Protein AF-A0A259S5C6-F1 (afdb_monomer_lite)

pLDDT: mean 83.88, std 18.87, range [36.22, 97.56]

Foldseek 3Di:
DDDDDDDDDPPPPPPDDPPFAEDEPVPPPPDQQLVQQVVFHKHWHKYQLCNPVVSVVFQDPVCNRWIKIKIKTWHADPVRWTKIKIKIWTWTWDQDPPPRDIDIDIDIDIAIETEDADPVVQVVDDPRHHYDHAHPSSD

Structure (mmCIF, N/CA/C/O backbone):
data_AF-A0A259S5C6-F1
#
_entry.id   AF-A0A259S5C6-F1
#
loop_
_atom_site.group_PDB
_atom_site.id
_atom_site.type_symbol
_atom_site.label_atom_id
_atom_site.label_alt_id
_atom_site.label_comp_id
_atom_site.label_asym_id
_atom_site.label_entity_id
_atom_site.label_seq_id
_atom_site.pdbx_PDB_ins_code
_atom_site.Cartn_x
_atom_site.Cartn_y
_atom_site.Cartn_z
_atom_site.occupancy
_atom_site.B_iso_or_equiv
_atom_site.auth_seq_id
_atom_site.auth_comp_id
_atom_site.auth_asym_id
_atom_site.auth_atom_id
_atom_site.pdbx_PDB_model_num
ATOM 1 N N . MET A 1 1 ? 28.610 -16.253 43.480 1.00 42.78 1 MET A N 1
ATOM 2 C CA . MET A 1 1 ? 28.762 -15.954 42.042 1.00 42.78 1 MET A CA 1
ATOM 3 C C . MET A 1 1 ? 27.569 -15.106 41.659 1.00 42.78 1 MET A C 1
ATOM 5 O O . MET A 1 1 ? 26.452 -15.594 41.729 1.00 42.78 1 MET A O 1
ATOM 9 N N . SER A 1 2 ? 27.815 -13.816 41.451 1.00 45.22 2 SER A N 1
ATOM 10 C CA . SER A 1 2 ? 26.813 -12.782 41.186 1.00 45.22 2 SER A CA 1
ATOM 11 C C . SER A 1 2 ? 26.874 -12.461 39.696 1.00 45.22 2 SER A C 1
ATOM 13 O O . SER A 1 2 ? 27.962 -12.167 39.209 1.00 45.22 2 SER A O 1
ATOM 15 N N . VAL A 1 3 ? 25.746 -12.558 38.997 1.00 49.84 3 VAL A N 1
ATOM 16 C CA . VAL A 1 3 ? 25.535 -12.071 37.621 1.00 49.84 3 VAL A CA 1
ATOM 17 C C . VAL A 1 3 ? 24.131 -11.452 37.624 1.00 49.84 3 VAL A C 1
ATOM 19 O O . VAL A 1 3 ? 23.156 -12.143 37.890 1.00 49.84 3 VAL A O 1
ATOM 22 N N . ASP A 1 4 ? 24.035 -10.158 37.910 1.00 39.12 4 ASP A N 1
ATOM 23 C CA . ASP A 1 4 ? 24.044 -9.007 36.989 1.00 39.12 4 ASP A CA 1
ATOM 24 C C . ASP A 1 4 ? 22.731 -8.813 36.200 1.00 39.12 4 ASP A C 1
ATOM 26 O O . ASP A 1 4 ? 22.462 -9.419 35.169 1.00 39.12 4 ASP A O 1
ATOM 30 N N . ASN A 1 5 ? 21.889 -7.998 36.836 1.00 43.72 5 ASN A N 1
ATOM 31 C CA . ASN A 1 5 ? 20.976 -6.967 36.349 1.00 43.72 5 ASN A CA 1
ATOM 32 C C . ASN A 1 5 ? 20.806 -6.772 34.820 1.00 43.72 5 ASN A C 1
ATOM 34 O O . ASN A 1 5 ? 21.491 -5.968 34.195 1.00 43.72 5 ASN A O 1
ATOM 38 N N . GLY A 1 6 ? 19.770 -7.386 34.242 1.00 36.91 6 GLY A N 1
ATOM 39 C CA . GLY A 1 6 ? 19.246 -7.015 32.924 1.00 36.91 6 GLY A CA 1
ATOM 40 C C . GLY A 1 6 ? 18.221 -5.881 33.014 1.00 36.91 6 GLY A C 1
ATOM 41 O O . GLY A 1 6 ? 17.019 -6.139 33.025 1.00 36.91 6 GLY A O 1
ATOM 42 N N . SER A 1 7 ? 18.681 -4.629 33.078 1.00 41.22 7 SER A N 1
ATOM 43 C CA . SER A 1 7 ? 17.835 -3.460 32.796 1.00 41.22 7 SER A CA 1
ATOM 44 C C . SER A 1 7 ? 17.617 -3.357 31.285 1.00 41.22 7 SER A C 1
ATOM 46 O O . SER A 1 7 ? 18.551 -3.048 30.549 1.00 41.22 7 SER A O 1
ATOM 48 N N . TYR A 1 8 ? 16.391 -3.590 30.819 1.00 41.91 8 TYR A N 1
ATOM 49 C CA . TYR A 1 8 ? 15.988 -3.253 29.453 1.00 41.91 8 TYR A CA 1
ATOM 50 C C . TYR A 1 8 ? 15.576 -1.775 29.407 1.00 41.91 8 TYR A C 1
ATOM 52 O O . TYR A 1 8 ? 14.638 -1.400 30.116 1.00 41.91 8 TYR A O 1
ATOM 60 N N . PRO A 1 9 ? 16.228 -0.919 28.604 1.00 37.31 9 PRO A N 1
ATOM 61 C CA . PRO A 1 9 ? 15.715 0.418 28.360 1.00 37.31 9 PRO A CA 1
ATOM 62 C C . PRO A 1 9 ? 14.480 0.329 27.451 1.00 37.31 9 PRO A C 1
ATOM 64 O O . PRO A 1 9 ? 14.556 -0.130 26.313 1.00 37.31 9 PRO A O 1
ATOM 67 N N . LEU A 1 10 ? 13.329 0.765 27.968 1.00 48.09 10 LEU A N 1
ATOM 68 C CA . LEU A 1 10 ? 12.157 1.115 27.166 1.00 48.09 10 LEU A CA 1
ATOM 69 C C . LEU A 1 10 ? 12.308 2.566 26.706 1.00 48.09 10 LEU A C 1
ATOM 71 O O . LEU A 1 10 ? 11.602 3.453 27.179 1.00 48.09 10 LEU A O 1
ATOM 75 N N . ASP A 1 11 ? 13.232 2.813 25.782 1.00 36.62 11 ASP A N 1
ATOM 76 C CA . ASP A 1 11 ? 13.288 4.096 25.086 1.00 36.62 11 ASP A CA 1
ATOM 77 C C . ASP A 1 11 ? 12.291 4.070 23.926 1.00 36.62 11 ASP A C 1
ATOM 79 O O . ASP A 1 11 ? 12.632 3.887 22.757 1.00 36.62 11 ASP A O 1
ATOM 83 N N . GLY A 1 12 ? 11.018 4.255 24.279 1.00 39.44 12 GLY A N 1
ATOM 84 C CA . GLY A 1 12 ? 9.980 4.693 23.357 1.00 39.44 12 GLY A CA 1
ATOM 85 C C . GLY A 1 12 ? 10.270 6.127 22.930 1.00 39.44 12 GLY A C 1
ATOM 86 O O . GLY A 1 12 ? 9.681 7.074 23.448 1.00 39.44 12 GLY A O 1
ATOM 87 N N . GLN A 1 13 ? 11.205 6.295 21.998 1.00 39.50 13 GLN A N 1
ATOM 88 C CA . GLN A 1 13 ? 11.401 7.562 21.309 1.00 39.50 13 GLN A CA 1
ATOM 89 C C . GLN A 1 13 ? 10.223 7.769 20.359 1.00 39.50 13 GLN A C 1
ATOM 91 O O . GLN A 1 13 ? 10.223 7.331 19.211 1.00 39.50 13 GLN A O 1
ATOM 96 N N . SER A 1 14 ? 9.195 8.426 20.895 1.00 45.56 14 SER A N 1
ATOM 97 C CA . SER A 1 14 ? 8.099 9.018 20.142 1.00 45.56 14 SER A CA 1
ATOM 98 C C . SER A 1 14 ? 8.698 10.073 19.212 1.00 45.56 14 SER A C 1
ATOM 100 O O . SER A 1 14 ? 9.054 11.178 19.629 1.00 45.56 14 SER A O 1
ATOM 102 N N . GLY A 1 15 ? 8.931 9.669 17.964 1.00 36.22 15 GLY A N 1
ATOM 103 C CA . GLY A 1 15 ? 9.460 10.524 16.917 1.00 36.22 15 GLY A CA 1
ATOM 104 C C . GLY A 1 15 ? 8.517 11.695 16.679 1.00 36.22 15 GLY A C 1
ATOM 105 O O . GLY A 1 15 ? 7.337 11.506 16.404 1.00 36.22 15 GLY A O 1
ATOM 106 N N . SER A 1 16 ? 9.077 12.894 16.819 1.00 40.72 16 SER A N 1
ATOM 107 C CA . SER A 1 16 ? 8.555 14.195 16.403 1.00 40.72 16 SER A CA 1
ATOM 108 C C . SER A 1 16 ? 7.476 14.090 15.316 1.00 40.72 16 SER A C 1
ATOM 110 O O . SER A 1 16 ? 7.770 13.814 14.151 1.00 40.72 16 SER A O 1
ATOM 112 N N . GLY A 1 17 ? 6.222 14.289 15.727 1.00 41.84 17 GLY A N 1
ATOM 113 C CA . GLY A 1 17 ? 5.043 14.202 14.877 1.00 41.84 17 GLY A CA 1
ATOM 114 C C . GLY A 1 17 ? 5.017 15.322 13.845 1.00 41.84 17 GLY A C 1
ATOM 115 O O . GLY A 1 17 ? 4.405 16.367 14.057 1.00 41.84 17 GLY A O 1
ATOM 116 N N . ALA A 1 18 ? 5.653 15.095 12.699 1.00 52.28 18 ALA A N 1
ATOM 117 C CA . ALA A 1 18 ? 5.185 15.712 11.472 1.00 52.28 18 ALA A CA 1
ATOM 118 C C . ALA A 1 18 ? 3.795 15.122 11.203 1.00 52.28 18 ALA A C 1
ATOM 120 O O . ALA A 1 18 ? 3.679 13.931 10.917 1.00 52.28 18 ALA A O 1
ATOM 121 N N . SER A 1 19 ? 2.741 15.927 11.368 1.00 64.50 19 SER A N 1
ATOM 122 C CA . SER A 1 19 ? 1.369 15.494 11.102 1.00 64.50 19 SER A CA 1
ATOM 123 C C . SER A 1 19 ? 1.273 14.978 9.669 1.00 64.50 19 SER A C 1
ATOM 125 O O . SER A 1 19 ? 1.332 15.757 8.715 1.00 64.50 19 SER A O 1
ATOM 127 N N . ARG A 1 20 ? 1.154 13.657 9.518 1.00 80.31 20 ARG A N 1
ATOM 128 C CA . ARG A 1 20 ? 0.911 13.023 8.226 1.00 80.31 20 ARG A CA 1
ATOM 129 C C . ARG A 1 20 ? -0.467 13.459 7.731 1.00 80.31 20 ARG A C 1
ATOM 131 O O . ARG A 1 20 ? -1.420 13.472 8.514 1.00 80.31 20 ARG A O 1
ATOM 138 N N . PRO A 1 21 ? -0.603 13.859 6.459 1.00 82.12 21 PRO A N 1
ATOM 139 C CA . PRO A 1 21 ? -1.906 14.218 5.933 1.00 82.12 21 PRO A CA 1
ATOM 140 C C . PRO A 1 21 ? -2.810 12.981 5.945 1.00 82.12 21 PRO A C 1
ATOM 142 O O . PRO A 1 21 ? -2.439 11.934 5.412 1.00 82.12 21 PRO A O 1
ATOM 145 N N . LEU A 1 22 ? -4.001 13.119 6.535 1.00 80.69 22 LEU A N 1
ATOM 146 C CA . LEU A 1 22 ? -5.034 12.092 6.469 1.00 80.69 22 LEU A CA 1
ATOM 147 C C . LEU A 1 22 ? -5.592 12.046 5.044 1.00 80.69 22 LEU A C 1
ATOM 149 O O . LEU A 1 22 ? -6.200 13.004 4.565 1.00 80.69 22 LEU A O 1
ATOM 153 N N . GLN A 1 23 ? -5.363 10.930 4.374 1.00 79.75 23 GLN A N 1
ATOM 154 C CA . GLN A 1 23 ? -5.867 10.610 3.051 1.00 79.75 23 GLN A CA 1
ATOM 155 C C . GLN A 1 23 ? -7.113 9.744 3.195 1.00 79.75 23 GLN A C 1
ATOM 157 O O . GLN A 1 23 ? -7.173 8.864 4.055 1.00 79.75 23 GLN A O 1
ATOM 162 N N . SER A 1 24 ? -8.092 9.962 2.319 1.00 77.00 24 SER A N 1
ATOM 163 C CA . SER A 1 24 ? -9.126 8.952 2.120 1.00 77.00 24 SER A CA 1
ATOM 164 C C . SER A 1 24 ? -8.586 7.858 1.205 1.00 77.00 24 SER A C 1
ATOM 166 O O . SER A 1 24 ? -7.963 8.165 0.184 1.00 77.00 24 SER A O 1
ATOM 168 N N . ALA A 1 25 ? -8.876 6.597 1.520 1.00 67.75 25 ALA A N 1
ATOM 169 C CA . ALA A 1 25 ? -8.535 5.455 0.672 1.00 67.75 25 ALA A CA 1
ATOM 170 C C . ALA A 1 25 ? -9.128 5.594 -0.744 1.00 67.75 25 ALA A C 1
ATOM 172 O O . ALA A 1 25 ? -8.524 5.152 -1.717 1.00 67.75 25 ALA A O 1
ATOM 173 N N . ALA A 1 26 ? -10.282 6.259 -0.870 1.00 61.25 26 ALA A N 1
ATOM 174 C CA . ALA A 1 26 ? -10.961 6.496 -2.144 1.00 61.25 26 ALA A CA 1
ATOM 175 C C . ALA A 1 26 ? -10.359 7.648 -2.974 1.00 61.25 26 ALA A C 1
ATOM 177 O O . ALA A 1 26 ? -10.712 7.806 -4.142 1.00 61.25 26 ALA A O 1
ATOM 178 N N . SER A 1 27 ? -9.467 8.449 -2.385 1.00 63.25 27 SER A N 1
ATOM 179 C CA . SER A 1 27 ? -8.894 9.654 -3.002 1.00 63.25 27 SER A CA 1
ATOM 180 C C . SER A 1 27 ? -7.399 9.525 -3.288 1.00 63.25 27 SER A C 1
ATOM 182 O O . SER A 1 27 ? -6.740 10.536 -3.542 1.00 63.25 27 SER A O 1
ATOM 184 N N . LEU A 1 28 ? -6.848 8.306 -3.239 1.00 61.38 28 LEU A N 1
ATOM 185 C CA . LEU A 1 28 ? -5.450 8.090 -3.593 1.00 61.38 28 LEU A CA 1
ATOM 186 C C . LEU A 1 28 ? -5.227 8.551 -5.042 1.00 61.38 28 LEU A C 1
ATOM 188 O O . LEU A 1 28 ? -5.977 8.150 -5.938 1.00 61.38 28 LEU A O 1
ATOM 192 N N . PRO A 1 29 ? -4.239 9.431 -5.289 1.00 61.00 29 PRO A N 1
ATOM 193 C CA . PRO A 1 29 ? -3.980 9.920 -6.631 1.00 61.00 29 PRO A CA 1
ATOM 194 C C . PRO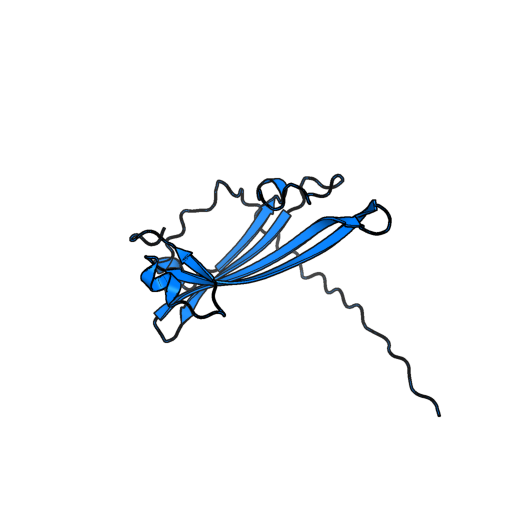 A 1 29 ? -3.662 8.738 -7.543 1.00 61.00 29 PRO A C 1
ATOM 196 O O . PRO A 1 29 ? -3.012 7.779 -7.129 1.00 61.00 29 PRO A O 1
ATOM 199 N N . ARG A 1 30 ? -4.088 8.829 -8.805 1.00 66.38 30 ARG A N 1
ATOM 200 C CA . ARG A 1 30 ? -3.715 7.847 -9.823 1.00 66.38 30 ARG A CA 1
ATOM 201 C C . ARG A 1 30 ? -2.186 7.862 -9.945 1.00 66.38 30 ARG A C 1
ATOM 203 O O . ARG A 1 30 ? -1.599 8.850 -10.393 1.00 66.38 30 ARG A O 1
ATOM 210 N N . LEU A 1 31 ? -1.538 6.816 -9.446 1.00 74.62 31 LEU A N 1
ATOM 211 C CA . LEU A 1 31 ? -0.086 6.731 -9.355 1.00 74.62 31 LEU A CA 1
ATOM 212 C C . LEU A 1 31 ? 0.457 6.289 -10.708 1.00 74.62 31 LEU A C 1
ATOM 214 O O . LEU A 1 31 ? 0.299 5.142 -11.088 1.00 74.62 31 LEU A O 1
ATOM 218 N N . MET A 1 32 ? 1.124 7.192 -11.426 1.00 86.38 32 MET A N 1
ATOM 219 C CA . MET A 1 32 ? 1.921 6.818 -12.597 1.00 86.38 32 MET A CA 1
ATOM 220 C C . MET A 1 32 ? 3.202 6.124 -12.125 1.00 86.38 32 MET A C 1
ATOM 222 O O . MET A 1 32 ? 4.235 6.778 -11.953 1.00 86.38 32 MET A O 1
ATOM 226 N N . VAL A 1 33 ? 3.132 4.814 -11.894 1.00 89.81 33 VAL A N 1
ATOM 227 C CA . VAL A 1 33 ? 4.169 4.008 -11.229 1.00 89.81 33 VAL A CA 1
ATOM 228 C C . VAL A 1 33 ? 5.533 4.181 -11.879 1.00 89.81 33 VAL A C 1
ATOM 230 O O . VAL A 1 33 ? 6.516 4.454 -11.197 1.00 89.81 33 VAL A O 1
ATOM 233 N N . ARG A 1 34 ? 5.597 4.101 -13.212 1.00 90.69 34 ARG A N 1
ATOM 234 C CA . ARG A 1 34 ? 6.853 4.275 -13.954 1.00 90.69 34 ARG A CA 1
ATOM 235 C C . ARG A 1 34 ? 7.514 5.613 -13.636 1.00 90.69 34 ARG A C 1
ATOM 237 O O . ARG A 1 34 ? 8.681 5.643 -13.266 1.00 90.69 34 ARG A O 1
ATOM 244 N N . MET A 1 35 ? 6.747 6.696 -13.736 1.00 91.25 35 MET A N 1
ATOM 245 C CA . MET A 1 35 ? 7.238 8.041 -13.457 1.00 91.25 35 MET A CA 1
ATOM 246 C C . MET A 1 35 ? 7.581 8.214 -11.975 1.00 91.25 35 MET A C 1
ATOM 248 O O . MET A 1 35 ? 8.475 8.985 -11.655 1.00 91.25 35 MET A O 1
ATOM 252 N N . ALA A 1 36 ? 6.869 7.545 -11.066 1.00 92.50 36 ALA A N 1
ATOM 253 C CA . ALA A 1 36 ? 7.171 7.578 -9.640 1.00 92.50 36 ALA A CA 1
ATOM 254 C C . ALA A 1 36 ? 8.507 6.887 -9.328 1.00 92.50 36 ALA A C 1
ATOM 256 O O . ALA A 1 36 ? 9.310 7.462 -8.599 1.00 92.50 36 ALA A O 1
ATOM 257 N N . CYS A 1 37 ? 8.776 5.723 -9.930 1.00 94.19 37 CYS A N 1
ATOM 258 C CA . CYS A 1 37 ? 10.065 5.034 -9.829 1.00 94.19 37 CYS A CA 1
ATOM 259 C C . CYS A 1 37 ? 11.199 5.830 -10.483 1.00 94.19 37 CYS A C 1
ATOM 261 O O . CYS A 1 37 ? 12.275 5.922 -9.905 1.00 94.19 37 CYS A O 1
ATOM 263 N N . ASP A 1 38 ? 10.965 6.423 -11.659 1.00 93.38 38 ASP A N 1
ATOM 264 C CA . ASP A 1 38 ? 11.972 7.224 -12.372 1.00 93.38 38 ASP A CA 1
ATOM 265 C C . ASP A 1 38 ? 12.371 8.486 -11.596 1.00 93.38 38 ASP A C 1
ATOM 267 O O . ASP A 1 38 ? 13.505 8.945 -11.702 1.00 93.38 38 ASP A O 1
ATOM 271 N N . SER A 1 39 ? 11.438 9.056 -10.829 1.00 93.25 39 SER A N 1
ATOM 272 C CA . SER A 1 39 ? 11.665 10.252 -10.017 1.00 93.25 39 SER A CA 1
ATOM 273 C C . SER A 1 39 ? 11.942 9.952 -8.540 1.00 93.25 39 SER A C 1
ATOM 275 O O . SER A 1 39 ? 11.877 10.882 -7.741 1.00 93.25 39 SER A O 1
ATOM 277 N N . GLU A 1 40 ? 12.116 8.681 -8.165 1.00 94.69 40 GLU A N 1
ATOM 278 C CA . GLU A 1 40 ? 12.286 8.219 -6.776 1.00 94.69 40 GLU A CA 1
ATOM 279 C C . GLU A 1 40 ? 11.284 8.850 -5.788 1.00 94.69 40 GLU A C 1
ATOM 281 O O . GLU A 1 40 ? 11.629 9.368 -4.723 1.00 94.69 40 GLU A O 1
ATOM 286 N N . ARG A 1 41 ? 10.004 8.886 -6.177 1.00 93.94 41 ARG A N 1
ATOM 287 C CA . ARG A 1 41 ? 8.970 9.570 -5.392 1.00 93.94 41 ARG A CA 1
ATOM 288 C C . ARG A 1 41 ? 8.735 8.872 -4.053 1.00 93.94 41 ARG A C 1
ATOM 290 O O . ARG A 1 41 ? 8.716 7.647 -3.972 1.00 93.94 41 ARG A O 1
ATOM 297 N N . ALA A 1 42 ? 8.466 9.669 -3.024 1.00 92.44 42 ALA A N 1
ATOM 298 C CA . ALA A 1 42 ? 8.078 9.193 -1.703 1.00 92.44 42 ALA A CA 1
ATOM 299 C C . ALA A 1 42 ? 6.747 9.816 -1.267 1.00 92.44 42 ALA A C 1
ATOM 301 O O . ALA A 1 42 ? 6.492 10.996 -1.523 1.00 92.44 42 ALA A O 1
ATOM 302 N N . PHE A 1 43 ? 5.915 9.024 -0.597 1.00 89.88 43 PHE A N 1
ATOM 303 C CA . PHE A 1 43 ? 4.632 9.436 -0.042 1.00 89.88 43 PHE A CA 1
ATOM 304 C C . PHE A 1 43 ? 4.542 8.982 1.408 1.00 89.88 43 PHE A C 1
ATOM 306 O O . PHE A 1 43 ? 4.695 7.799 1.694 1.00 89.88 43 PHE A O 1
ATOM 313 N N . SER A 1 44 ? 4.250 9.922 2.301 1.00 92.19 44 SER A N 1
ATOM 314 C CA . SER A 1 44 ? 4.008 9.648 3.715 1.00 92.19 44 SER A CA 1
ATOM 315 C C . SER A 1 44 ? 2.667 10.251 4.090 1.00 92.19 44 SER A C 1
ATOM 317 O O . SER A 1 44 ? 2.449 11.455 3.922 1.00 92.19 44 SER A O 1
ATOM 319 N N . ALA A 1 45 ? 1.752 9.414 4.554 1.00 91.94 45 ALA A N 1
ATOM 320 C CA . ALA A 1 45 ? 0.378 9.806 4.831 1.00 91.94 45 ALA A CA 1
ATOM 321 C C . ALA A 1 45 ? -0.263 8.853 5.844 1.00 91.94 45 ALA A C 1
ATOM 323 O O . ALA A 1 45 ? 0.348 7.865 6.256 1.00 91.94 45 ALA A O 1
ATOM 324 N N . SER A 1 46 ? -1.493 9.172 6.233 1.00 93.44 46 SER A N 1
ATOM 325 C CA . SER A 1 46 ? -2.314 8.317 7.087 1.00 93.44 46 SER A CA 1
ATOM 326 C C . SER A 1 46 ? -3.638 8.006 6.403 1.00 93.44 46 SER A C 1
ATOM 328 O O . SER A 1 46 ? -4.135 8.823 5.635 1.00 93.44 46 SER A O 1
ATOM 330 N N . VAL A 1 47 ? -4.243 6.861 6.698 1.00 93.56 47 VAL A N 1
ATOM 331 C CA . VAL A 1 47 ? -5.592 6.486 6.242 1.00 93.56 47 VAL A CA 1
ATOM 332 C C . VAL A 1 47 ? -6.399 5.960 7.421 1.00 93.56 47 VAL A C 1
ATOM 334 O O . VAL A 1 47 ? -5.846 5.292 8.291 1.00 93.56 47 VAL A O 1
ATOM 337 N N . ARG A 1 48 ? -7.704 6.237 7.494 1.00 94.62 48 ARG A N 1
ATOM 338 C CA . ARG A 1 48 ? -8.531 5.699 8.587 1.00 94.62 48 ARG A CA 1
ATOM 339 C C . ARG A 1 48 ? -8.601 4.175 8.500 1.00 94.62 48 ARG A C 1
ATOM 341 O O . ARG A 1 48 ? -8.861 3.637 7.425 1.00 94.62 48 ARG A O 1
ATOM 348 N N . LEU A 1 49 ? -8.476 3.473 9.629 1.00 94.75 49 LEU A N 1
ATOM 349 C CA . LEU A 1 49 ? -8.612 2.005 9.654 1.00 94.75 49 LEU A CA 1
ATOM 350 C C . LEU A 1 49 ? -9.987 1.557 9.154 1.00 94.75 49 LEU A C 1
ATOM 352 O O . LEU A 1 49 ? -10.097 0.542 8.473 1.00 94.75 49 LEU A O 1
ATOM 356 N N . ALA A 1 50 ? -11.021 2.348 9.443 1.00 94.25 50 ALA A N 1
ATOM 357 C CA . ALA A 1 50 ? -12.382 2.099 8.984 1.00 94.25 50 ALA A CA 1
ATOM 358 C C . ALA A 1 50 ? -12.542 2.150 7.449 1.00 94.25 50 ALA A C 1
ATOM 360 O O . ALA A 1 50 ? -13.532 1.645 6.928 1.00 94.25 50 ALA A O 1
ATOM 361 N N . GLU A 1 51 ? -11.586 2.734 6.718 1.00 93.31 51 GLU A N 1
ATOM 362 C CA . GLU A 1 51 ? -11.581 2.766 5.249 1.00 93.31 51 GLU A CA 1
ATOM 363 C C . GLU A 1 51 ? -10.854 1.558 4.630 1.00 93.31 51 GLU A C 1
ATOM 365 O O . GLU A 1 51 ? -10.897 1.377 3.415 1.00 93.31 51 GLU A O 1
ATOM 370 N N . LEU A 1 52 ? -10.210 0.710 5.442 1.00 92.69 52 LEU A N 1
ATOM 371 C CA . LEU A 1 52 ? -9.478 -0.476 4.998 1.00 92.69 52 LEU A CA 1
ATOM 372 C C . LEU A 1 52 ? -10.314 -1.736 5.281 1.00 92.69 52 LEU A C 1
ATOM 374 O O . LEU A 1 52 ? -10.341 -2.193 6.423 1.00 92.69 52 LEU A O 1
ATOM 378 N N . PRO A 1 53 ? -10.963 -2.364 4.274 1.00 92.12 53 PRO A N 1
ATOM 379 C CA . PRO A 1 53 ? -11.984 -3.397 4.499 1.00 92.12 53 PRO A CA 1
ATOM 380 C C . PRO A 1 53 ? -11.532 -4.575 5.369 1.00 92.12 53 PRO A C 1
ATOM 382 O O . PRO A 1 53 ? -12.303 -5.094 6.171 1.00 92.12 53 PRO A O 1
ATOM 385 N N . ARG A 1 54 ? -10.263 -4.983 5.237 1.00 92.88 54 ARG A N 1
ATOM 386 C CA . ARG A 1 54 ? -9.666 -6.065 6.035 1.00 92.88 54 ARG A CA 1
ATOM 387 C C . ARG A 1 54 ? -9.396 -5.679 7.492 1.00 92.88 54 ARG A C 1
ATOM 389 O O . ARG A 1 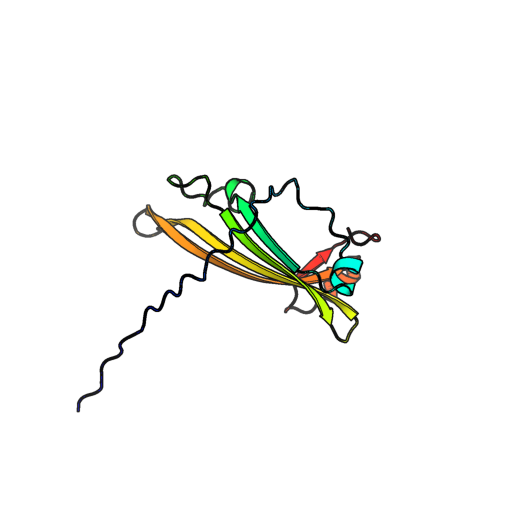54 ? -9.292 -6.572 8.324 1.00 92.88 54 ARG A O 1
ATOM 396 N N . LEU A 1 55 ? -9.271 -4.386 7.793 1.00 94.31 55 LEU A N 1
ATOM 397 C CA . LEU A 1 55 ? -8.983 -3.869 9.132 1.00 94.31 55 LEU A CA 1
ATOM 398 C C . LEU A 1 55 ? -10.217 -3.342 9.872 1.00 94.31 55 LEU A C 1
ATOM 400 O O . LEU A 1 55 ? -10.140 -3.157 11.083 1.00 94.31 55 LEU A O 1
ATOM 404 N N . VAL A 1 56 ? -11.357 -3.173 9.190 1.00 94.81 56 VAL A N 1
ATOM 405 C CA . VAL A 1 56 ? -12.631 -2.747 9.801 1.00 94.81 56 VAL A CA 1
ATOM 406 C C . VAL A 1 56 ? -12.981 -3.525 11.082 1.00 94.81 56 VAL A C 1
ATOM 408 O O . VAL A 1 56 ? -13.328 -2.875 12.068 1.00 94.81 56 VAL A O 1
ATOM 411 N N . PRO A 1 57 ? -12.864 -4.871 11.144 1.00 94.94 57 PRO A N 1
ATOM 412 C CA . PRO A 1 57 ? -13.203 -5.622 12.358 1.00 94.94 57 PRO A CA 1
ATOM 413 C C . PRO A 1 57 ? -12.305 -5.327 13.565 1.00 94.94 57 PRO A C 1
ATOM 415 O O . PRO A 1 57 ? -12.662 -5.690 14.680 1.00 94.94 57 PRO A O 1
ATOM 418 N N . PHE A 1 58 ? -11.145 -4.703 13.349 1.00 95.75 58 PHE A N 1
ATOM 419 C CA . PHE A 1 58 ? -10.143 -4.446 14.382 1.00 95.75 58 PHE A CA 1
ATOM 420 C C . PHE A 1 58 ? -10.024 -2.959 14.745 1.00 95.75 58 PHE A C 1
ATOM 422 O O . PHE A 1 58 ? -9.080 -2.558 15.429 1.00 95.75 58 PHE A O 1
ATOM 429 N N . VAL A 1 59 ? -10.955 -2.122 14.277 1.00 96.12 59 VAL A N 1
ATOM 430 C CA . VAL A 1 59 ? -11.019 -0.705 14.653 1.00 96.12 59 VAL A CA 1
ATOM 431 C C . VAL A 1 59 ? -11.332 -0.598 16.153 1.00 96.12 59 VAL A C 1
ATOM 433 O O . VAL A 1 59 ? -12.322 -1.184 16.598 1.00 96.12 59 VAL A O 1
ATOM 436 N N . PRO A 1 60 ? -10.542 0.154 16.944 1.00 94.19 60 PRO A N 1
ATOM 437 C CA . PRO A 1 60 ? -10.836 0.358 18.357 1.00 94.19 60 PRO A CA 1
ATOM 438 C C 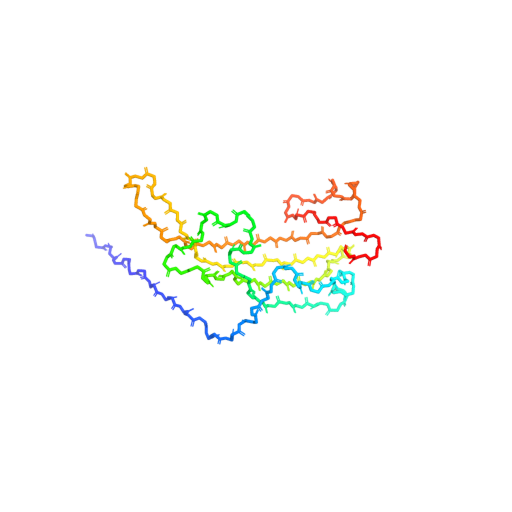. PRO A 1 60 ? -12.202 1.015 18.566 1.00 94.19 60 PRO A C 1
ATOM 440 O O . PRO A 1 60 ? -12.484 2.069 17.995 1.00 94.19 60 PRO A O 1
ATOM 443 N N . HIS A 1 61 ? -13.045 0.416 19.410 1.00 91.12 61 HIS A N 1
ATOM 444 C CA . HIS A 1 61 ? -14.390 0.942 19.673 1.00 91.12 61 HIS A CA 1
ATOM 445 C C . HIS A 1 61 ? -14.350 2.333 20.318 1.00 91.12 61 HIS A C 1
ATOM 447 O O . HIS A 1 61 ? -15.166 3.187 19.977 1.00 91.12 61 HIS A O 1
ATOM 453 N N . ASP A 1 62 ? -13.369 2.566 21.191 1.00 92.62 62 ASP A N 1
ATOM 454 C CA . ASP A 1 62 ? -13.185 3.837 21.898 1.00 92.62 62 ASP A CA 1
ATOM 455 C C . ASP A 1 62 ? -12.430 4.891 21.063 1.00 92.62 62 ASP A C 1
ATOM 457 O O . ASP A 1 62 ? -12.241 6.021 21.511 1.00 92.62 62 ASP A O 1
ATOM 461 N N . SER A 1 63 ? -11.960 4.540 19.860 1.00 93.00 63 SER A N 1
ATOM 462 C CA . SER A 1 63 ? -11.209 5.443 18.971 1.00 93.00 63 SER A CA 1
ATOM 463 C C . SER A 1 63 ? -11.468 5.102 17.493 1.00 93.00 63 SER A C 1
ATOM 465 O O . SER A 1 63 ? -10.571 4.625 16.788 1.00 93.00 63 SER A O 1
ATOM 467 N N . PRO A 1 64 ? -12.696 5.318 16.985 1.00 92.62 64 PRO A N 1
ATOM 468 C CA . PRO A 1 64 ? -13.070 4.975 15.609 1.00 92.62 64 PRO A CA 1
ATOM 469 C C . PRO A 1 64 ? -12.307 5.774 14.535 1.00 92.62 64 PRO A C 1
ATOM 471 O O . PRO A 1 64 ? -12.258 5.377 13.371 1.00 92.62 64 PRO A O 1
ATOM 474 N N . GLU A 1 65 ? -11.698 6.898 14.906 1.00 93.25 65 GLU A N 1
ATOM 475 C CA . GLU A 1 65 ? -10.825 7.731 14.072 1.00 93.25 65 GLU A CA 1
ATOM 476 C C . GLU A 1 65 ? -9.381 7.219 13.962 1.00 93.25 65 GLU A C 1
ATOM 478 O O . GLU A 1 65 ? -8.554 7.868 13.311 1.00 93.25 65 GLU A O 1
ATOM 483 N N . THR A 1 66 ? -9.071 6.066 14.568 1.00 94.62 66 THR A N 1
ATOM 484 C CA . THR A 1 66 ? -7.738 5.457 14.494 1.00 94.62 66 THR A CA 1
ATOM 485 C C . THR A 1 66 ? -7.292 5.354 13.039 1.00 94.62 66 THR A C 1
ATOM 487 O O . THR A 1 66 ? -8.029 4.894 12.159 1.00 94.62 66 THR A O 1
ATOM 490 N N . SER A 1 67 ? -6.072 5.818 12.790 1.00 96.00 67 SER A N 1
ATOM 491 C CA . SER A 1 67 ? -5.476 5.878 11.462 1.00 96.00 67 SER A CA 1
ATOM 492 C C . SER A 1 67 ? -4.263 4.955 11.369 1.00 96.00 67 SER A C 1
ATOM 494 O O . SER A 1 67 ? -3.620 4.633 12.370 1.00 96.00 67 SER A O 1
ATOM 496 N N . LEU A 1 68 ? -3.990 4.489 10.158 1.00 95.56 68 LEU A N 1
ATOM 497 C CA . LEU A 1 68 ? -2.804 3.747 9.782 1.00 95.56 68 LEU A CA 1
ATOM 498 C C . LEU A 1 68 ? -1.879 4.704 9.064 1.00 95.56 68 LEU A C 1
ATOM 500 O O . LEU A 1 68 ? -2.255 5.285 8.046 1.00 95.56 68 LEU A O 1
ATOM 504 N N . ASP A 1 69 ? -0.683 4.847 9.605 1.00 95.81 69 ASP A N 1
ATOM 505 C CA . ASP A 1 69 ? 0.386 5.611 8.997 1.00 95.81 69 ASP A CA 1
ATOM 506 C C . ASP A 1 69 ? 1.103 4.718 7.993 1.00 95.81 69 ASP A C 1
ATOM 508 O O . ASP A 1 69 ? 1.392 3.560 8.295 1.00 95.81 69 ASP A O 1
ATOM 512 N N . PHE A 1 70 ? 1.392 5.247 6.806 1.00 94.75 70 PHE A N 1
ATOM 513 C CA . PHE A 1 70 ? 2.177 4.536 5.806 1.00 94.75 70 PHE A CA 1
ATOM 514 C C . PHE A 1 70 ? 3.248 5.410 5.163 1.00 94.75 70 PHE A C 1
ATOM 516 O O . PHE A 1 70 ? 3.070 6.622 5.000 1.00 94.75 70 PHE A O 1
ATOM 523 N N . ASP A 1 71 ? 4.349 4.772 4.785 1.00 95.00 71 ASP A N 1
ATOM 524 C CA . ASP A 1 71 ? 5.414 5.333 3.966 1.00 95.00 71 ASP A CA 1
ATOM 525 C C . ASP A 1 71 ? 5.588 4.470 2.724 1.00 95.00 71 ASP A C 1
ATOM 527 O O . ASP A 1 71 ? 5.812 3.267 2.819 1.00 95.00 71 ASP A O 1
ATOM 531 N N . LEU A 1 72 ? 5.500 5.095 1.557 1.00 94.19 72 LEU A N 1
ATOM 532 C CA . LEU A 1 72 ? 5.681 4.450 0.266 1.00 94.19 72 LEU A CA 1
ATOM 533 C C . LEU A 1 72 ? 6.831 5.132 -0.470 1.00 94.19 72 LEU A C 1
ATOM 535 O O . LEU A 1 72 ? 6.789 6.346 -0.678 1.00 94.19 72 LEU A O 1
ATOM 539 N N . ARG A 1 73 ? 7.856 4.382 -0.876 1.00 95.88 73 ARG A N 1
ATOM 540 C CA . ARG A 1 73 ? 9.012 4.926 -1.611 1.00 95.88 73 ARG A CA 1
ATOM 541 C C . ARG A 1 73 ? 9.248 4.141 -2.877 1.00 95.88 73 ARG A C 1
ATOM 543 O O . ARG A 1 73 ? 9.481 2.942 -2.807 1.00 95.88 73 ARG A O 1
ATOM 550 N N . PHE A 1 74 ? 9.216 4.822 -4.011 1.00 95.69 74 PHE A N 1
ATOM 551 C CA . PHE A 1 74 ? 9.424 4.234 -5.325 1.00 95.69 74 PHE A CA 1
ATOM 552 C C . PHE A 1 74 ? 10.890 4.317 -5.731 1.00 95.69 74 PHE A C 1
ATOM 554 O O . PHE A 1 74 ? 11.557 5.306 -5.446 1.00 95.69 74 PHE A O 1
ATOM 561 N N . PHE A 1 75 ? 11.378 3.298 -6.431 1.00 96.62 75 PHE A N 1
ATOM 562 C CA . PHE A 1 75 ? 12.742 3.260 -6.951 1.00 96.62 75 PHE A CA 1
ATOM 563 C C . PHE A 1 75 ? 12.865 2.256 -8.104 1.00 96.62 75 PHE A C 1
ATOM 565 O O . PHE A 1 75 ? 11.910 1.551 -8.452 1.00 96.62 75 PHE A O 1
ATOM 572 N N . ARG A 1 76 ? 14.055 2.195 -8.706 1.00 94.56 76 ARG A N 1
ATOM 573 C CA . ARG A 1 76 ? 14.466 1.117 -9.610 1.00 94.56 76 ARG A CA 1
ATOM 574 C C . ARG A 1 76 ? 15.634 0.350 -9.017 1.00 94.56 76 ARG A C 1
ATOM 576 O O . ARG A 1 76 ? 16.510 0.955 -8.408 1.00 94.56 76 ARG A O 1
ATOM 583 N N . ASP A 1 77 ? 15.669 -0.960 -9.235 1.00 91.12 77 ASP A N 1
ATOM 584 C CA . ASP A 1 77 ? 16.890 -1.732 -8.993 1.00 91.12 77 ASP A CA 1
ATOM 585 C C . ASP A 1 77 ? 17.843 -1.690 -10.201 1.00 91.12 77 ASP A C 1
ATOM 587 O O . ASP A 1 77 ? 17.551 -1.096 -11.245 1.00 91.12 77 ASP A O 1
ATOM 591 N N . GLU A 1 78 ? 18.996 -2.344 -10.061 1.00 87.25 78 GLU A N 1
ATOM 592 C CA . GLU A 1 78 ? 20.005 -2.478 -11.120 1.00 87.25 78 GLU A CA 1
ATOM 593 C C . GLU A 1 78 ? 19.442 -3.150 -12.387 1.00 87.25 78 GLU A C 1
ATOM 595 O O . GLU A 1 78 ? 19.827 -2.804 -13.506 1.00 87.25 78 GLU A O 1
ATOM 600 N N . GLY A 1 79 ? 18.474 -4.059 -12.221 1.00 86.56 79 GLY A N 1
ATOM 601 C CA . GLY A 1 79 ? 17.733 -4.717 -13.300 1.00 86.56 79 GLY A CA 1
ATOM 602 C C . GLY A 1 79 ? 16.647 -3.843 -13.935 1.00 86.56 79 GLY A C 1
ATOM 603 O O . GLY A 1 79 ? 15.951 -4.293 -14.845 1.00 86.56 79 GLY A O 1
ATOM 604 N N . ARG A 1 80 ? 16.506 -2.588 -13.489 1.00 87.94 80 ARG A N 1
ATOM 605 C CA . ARG A 1 80 ? 15.458 -1.632 -13.875 1.00 87.94 80 ARG A CA 1
ATOM 606 C C . ARG A 1 80 ? 14.040 -2.093 -13.533 1.00 87.94 80 ARG A C 1
ATOM 608 O O . ARG A 1 80 ? 13.091 -1.554 -14.116 1.00 87.94 80 ARG A O 1
ATOM 615 N N . ALA A 1 81 ? 13.870 -3.019 -12.591 1.00 92.75 81 ALA A N 1
ATOM 616 C CA . ALA A 1 81 ? 12.551 -3.366 -12.075 1.00 92.75 81 ALA A CA 1
ATOM 617 C C . ALA A 1 81 ? 11.890 -2.130 -11.443 1.00 92.75 81 ALA A C 1
ATOM 619 O O . ALA A 1 81 ? 12.569 -1.265 -10.891 1.00 92.75 81 ALA A O 1
ATOM 620 N N . LEU A 1 82 ? 10.566 -2.026 -11.556 1.00 95.12 82 LEU A N 1
ATOM 621 C CA . LEU A 1 82 ? 9.781 -0.973 -10.914 1.00 95.12 82 LEU A CA 1
ATOM 622 C C . LEU A 1 82 ? 9.442 -1.435 -9.502 1.00 95.12 82 LEU A C 1
ATOM 624 O O . LEU A 1 82 ? 8.695 -2.401 -9.351 1.00 95.12 82 LEU A O 1
ATOM 628 N N . LEU A 1 83 ? 9.998 -0.774 -8.491 1.00 96.56 83 LEU A N 1
ATOM 629 C CA . LEU A 1 83 ? 9.887 -1.211 -7.104 1.00 96.56 83 LEU A CA 1
ATOM 630 C C . LEU A 1 83 ? 9.310 -0.119 -6.208 1.00 96.56 83 LEU A C 1
ATOM 632 O O . LEU A 1 83 ? 9.474 1.075 -6.483 1.00 96.56 83 LEU A O 1
ATOM 636 N N . ALA A 1 84 ? 8.679 -0.539 -5.111 1.00 96.75 84 ALA A N 1
ATOM 637 C CA . ALA A 1 84 ? 8.405 0.338 -3.984 1.00 96.75 84 ALA A CA 1
ATOM 638 C C . ALA A 1 84 ? 8.535 -0.371 -2.632 1.00 96.75 84 ALA A C 1
ATOM 640 O O . ALA A 1 84 ? 8.126 -1.518 -2.494 1.00 96.75 84 ALA A O 1
ATOM 641 N N . THR A 1 85 ? 9.061 0.317 -1.619 1.00 97.56 85 THR A N 1
ATOM 642 C CA . THR A 1 85 ? 8.926 -0.123 -0.221 1.00 97.56 85 THR A CA 1
ATOM 643 C C . THR A 1 85 ? 7.653 0.463 0.366 1.00 97.56 85 THR A C 1
ATOM 645 O O . THR A 1 85 ? 7.403 1.655 0.177 1.00 97.56 85 THR A O 1
ATOM 648 N N . LEU A 1 86 ? 6.880 -0.350 1.080 1.00 96.06 86 LEU A N 1
ATOM 649 C CA . LEU A 1 86 ? 5.713 0.070 1.846 1.00 96.06 86 LEU A CA 1
ATOM 650 C C . LEU A 1 86 ? 5.928 -0.303 3.309 1.00 96.06 86 LEU A C 1
ATOM 652 O O . LEU A 1 86 ? 5.993 -1.486 3.629 1.00 96.06 86 LEU A O 1
ATOM 656 N N . ASP A 1 87 ? 5.982 0.695 4.179 1.00 97.50 87 ASP A N 1
ATOM 657 C CA . ASP A 1 87 ? 5.991 0.512 5.627 1.00 97.50 87 ASP A CA 1
ATOM 658 C C . ASP A 1 87 ? 4.678 1.037 6.197 1.00 97.50 87 ASP A C 1
ATOM 660 O O . ASP A 1 87 ? 4.209 2.103 5.796 1.00 97.50 87 ASP A O 1
ATOM 664 N N . VAL A 1 88 ? 4.072 0.293 7.121 1.00 96.25 88 VAL A N 1
ATOM 665 C CA . VAL A 1 88 ? 2.809 0.665 7.764 1.00 96.25 88 VAL A CA 1
ATOM 666 C C . VAL A 1 88 ? 2.868 0.478 9.271 1.00 96.25 88 VAL A C 1
ATOM 668 O O . VAL A 1 88 ? 3.478 -0.471 9.771 1.00 96.25 88 VAL A O 1
ATOM 671 N N . GLN A 1 89 ? 2.179 1.350 10.002 1.00 97.56 89 GLN A N 1
ATOM 672 C CA . GLN A 1 89 ? 2.053 1.256 11.450 1.00 97.56 89 GLN A CA 1
ATOM 673 C C . GLN A 1 89 ? 0.686 1.748 11.927 1.00 97.56 89 GLN A C 1
ATOM 675 O O . GLN A 1 89 ? 0.176 2.776 11.483 1.00 97.56 89 GLN A O 1
ATOM 680 N N . THR A 1 90 ? 0.098 1.023 12.876 1.00 96.94 90 THR A N 1
ATOM 681 C CA . THR A 1 90 ? -1.093 1.453 13.612 1.00 96.94 90 THR A CA 1
ATOM 682 C C . THR A 1 90 ? -1.250 0.678 14.924 1.00 96.94 90 THR A C 1
ATOM 684 O O . THR A 1 90 ? -0.419 -0.162 15.272 1.00 96.94 90 THR A O 1
ATOM 687 N N . THR A 1 91 ? -2.337 0.937 15.645 1.00 96.56 91 THR A N 1
ATOM 688 C CA . THR A 1 91 ? -2.805 0.128 16.769 1.00 96.56 91 THR A CA 1
ATOM 689 C C . THR A 1 91 ? -4.195 -0.390 16.440 1.00 96.56 91 THR A C 1
ATOM 691 O O . THR A 1 91 ? -5.079 0.380 16.073 1.00 96.56 91 THR A O 1
ATOM 694 N N . VAL A 1 92 ? -4.397 -1.693 16.590 1.00 96.50 92 VAL A N 1
ATOM 695 C CA . VAL A 1 92 ? -5.693 -2.345 16.387 1.00 96.50 92 VAL A CA 1
ATOM 696 C C . VAL A 1 92 ? -6.246 -2.861 17.709 1.00 96.50 92 VAL A C 1
ATOM 698 O O . VAL A 1 92 ? -5.498 -3.071 18.664 1.00 96.50 92 VAL A O 1
ATOM 701 N N . GLN A 1 93 ? -7.551 -3.096 17.765 1.00 96.94 93 GLN A N 1
ATOM 702 C CA . GLN A 1 93 ? -8.204 -3.752 18.889 1.00 96.94 93 GLN A CA 1
ATOM 703 C C . GLN A 1 93 ? -8.567 -5.185 18.502 1.00 96.94 93 GLN A C 1
ATOM 705 O O . GLN A 1 93 ? -9.280 -5.422 17.529 1.00 96.94 93 GLN A O 1
ATOM 710 N N . VAL A 1 94 ? -8.080 -6.145 19.282 1.00 95.19 94 VAL A N 1
ATOM 711 C CA . VAL A 1 94 ? -8.393 -7.570 19.131 1.00 95.19 94 VAL A CA 1
ATOM 712 C C . VAL A 1 94 ? -9.057 -8.096 20.396 1.00 95.19 94 VAL A C 1
ATOM 714 O O . VAL A 1 94 ? -8.885 -7.545 21.483 1.00 95.19 94 VAL A O 1
ATOM 717 N N . GLU A 1 95 ? -9.808 -9.183 20.272 1.00 94.69 95 GLU A N 1
ATOM 718 C CA . GLU A 1 95 ? -10.291 -9.924 21.433 1.00 94.69 95 GLU A CA 1
ATOM 719 C C . GLU A 1 95 ? -9.191 -10.866 21.938 1.00 94.69 95 GLU A C 1
ATOM 721 O O . GLU A 1 95 ? -8.621 -11.658 21.183 1.00 94.69 95 GLU A O 1
ATOM 726 N N . CYS A 1 96 ? -8.874 -10.798 23.230 1.00 94.06 96 CYS A N 1
ATOM 727 C CA . CYS A 1 96 ? -7.920 -11.721 23.829 1.00 94.06 96 CYS A CA 1
ATOM 728 C C . CYS A 1 96 ? -8.506 -13.140 23.891 1.00 94.06 96 CYS A C 1
ATOM 730 O O . CYS A 1 96 ? -9.457 -13.385 24.628 1.00 94.06 96 CYS A O 1
ATOM 732 N N . ALA A 1 97 ? -7.866 -14.115 23.240 1.00 92.94 97 ALA A N 1
ATOM 733 C CA . ALA A 1 97 ? -8.327 -15.510 23.213 1.00 92.94 97 ALA A CA 1
ATOM 734 C C . ALA A 1 97 ? -8.384 -16.213 24.591 1.00 92.94 97 ALA A C 1
ATOM 736 O O . ALA A 1 97 ? -8.925 -17.312 24.699 1.00 92.94 97 ALA A O 1
ATOM 737 N N . ARG A 1 98 ? -7.812 -15.616 25.650 1.00 96.00 98 ARG A N 1
ATOM 738 C CA . ARG A 1 98 ? -7.809 -16.179 27.013 1.00 96.00 98 ARG A CA 1
ATOM 739 C C . ARG A 1 98 ? -8.890 -15.592 27.915 1.00 96.00 98 ARG A C 1
ATOM 741 O O . ARG A 1 98 ? -9.505 -16.337 28.669 1.00 96.00 98 ARG A O 1
ATOM 748 N N . CYS A 1 99 ? -9.064 -14.271 27.905 1.00 95.81 99 CYS A N 1
ATOM 749 C CA . CYS A 1 99 ? -10.002 -13.583 28.799 1.00 95.81 99 CYS A CA 1
ATOM 750 C C . CYS A 1 99 ? -11.213 -12.982 28.078 1.00 95.81 99 CYS A C 1
ATOM 752 O O . CYS A 1 99 ? -12.104 -12.466 28.748 1.00 95.81 99 CYS A O 1
ATOM 754 N N . LEU A 1 100 ? -11.244 -13.043 26.743 1.00 94.38 100 LEU A N 1
ATOM 755 C CA . LEU A 1 100 ? -12.274 -12.447 25.888 1.00 94.38 100 LEU A CA 1
ATOM 756 C C . LEU A 1 100 ? -12.474 -10.950 26.157 1.00 94.38 100 LEU A C 1
ATOM 758 O O . LEU A 1 100 ? -13.574 -10.424 26.037 1.00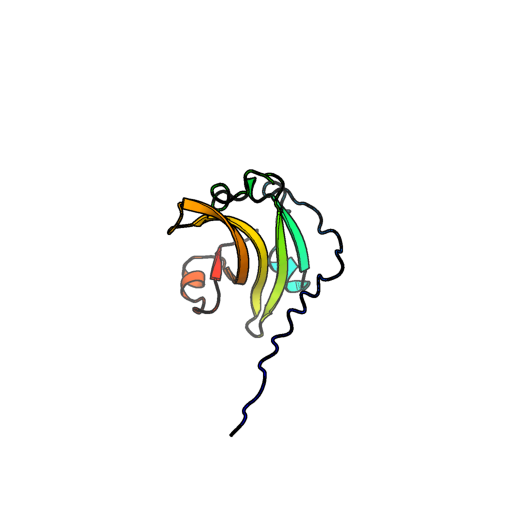 94.38 100 LEU A O 1
ATOM 762 N N . GLN A 1 101 ? -11.421 -10.265 26.607 1.00 94.94 101 GLN A N 1
ATOM 763 C CA . GLN A 1 101 ? -11.439 -8.819 26.801 1.00 94.94 101 GLN A CA 1
ATOM 764 C C . GLN A 1 101 ? -10.766 -8.124 25.615 1.00 94.94 101 GLN A C 1
ATOM 766 O O . GLN A 1 101 ? -9.825 -8.691 25.042 1.00 94.94 101 GLN A O 1
ATOM 771 N N . PRO A 1 102 ? -11.206 -6.903 25.265 1.00 94.00 102 PRO A N 1
ATOM 772 C CA . PRO A 1 102 ? -10.522 -6.073 24.288 1.00 94.00 102 PRO A CA 1
ATOM 773 C C . PRO A 1 102 ? -9.066 -5.826 24.677 1.00 94.00 102 PRO A C 1
ATOM 775 O O . PRO A 1 102 ? -8.760 -5.502 25.826 1.00 94.00 102 PRO A O 1
ATOM 778 N N . MET A 1 103 ? -8.171 -5.955 23.706 1.00 95.19 103 MET A N 1
ATOM 779 C CA . MET A 1 103 ? -6.749 -5.686 23.859 1.00 95.19 103 MET A CA 1
ATOM 780 C C . MET A 1 103 ? -6.252 -4.856 22.680 1.00 95.19 103 MET A C 1
ATOM 782 O O . MET A 1 103 ? -6.452 -5.22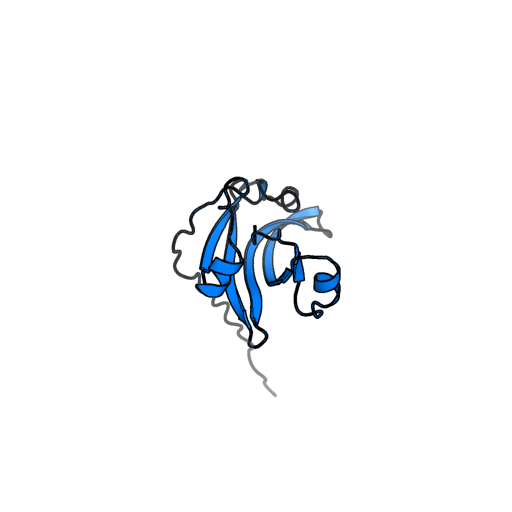6 21.523 1.00 95.19 103 MET A O 1
ATOM 786 N N . SER A 1 104 ? -5.560 -3.760 22.987 1.00 94.88 104 SER A N 1
ATOM 787 C CA . SER A 1 104 ? -4.832 -2.979 21.990 1.00 94.88 104 SER A CA 1
ATOM 788 C C . SER A 1 104 ? -3.538 -3.691 21.612 1.00 94.88 104 SER A C 1
ATOM 790 O O . SER A 1 104 ? -2.738 -4.045 22.482 1.00 94.88 104 SER A O 1
ATOM 792 N N . LEU A 1 105 ? -3.325 -3.880 20.314 1.00 95.56 105 LEU A N 1
ATOM 793 C CA . LEU A 1 105 ? -2.142 -4.521 19.760 1.00 95.56 105 LEU A CA 1
ATOM 794 C C . LEU A 1 105 ? -1.494 -3.592 18.723 1.00 95.56 105 LEU A C 1
ATOM 796 O O . LEU A 1 105 ? -2.188 -3.147 17.803 1.00 95.56 105 LEU A O 1
ATOM 800 N N . PRO A 1 106 ? -0.186 -3.295 18.829 1.00 96.06 106 PRO A N 1
ATOM 801 C CA . PRO A 1 106 ? 0.518 -2.602 17.762 1.00 96.06 106 PRO A CA 1
ATOM 802 C C . PRO A 1 106 ? 0.575 -3.499 16.521 1.00 96.06 106 PRO A C 1
ATOM 804 O O . PRO A 1 106 ? 0.942 -4.672 16.604 1.00 96.06 106 PRO A O 1
ATOM 807 N N . LEU A 1 107 ? 0.221 -2.933 15.372 1.00 95.94 107 LEU A N 1
ATOM 808 C CA . LEU A 1 107 ? 0.308 -3.577 14.070 1.00 95.94 107 LEU A CA 1
ATOM 809 C C . LEU A 1 107 ? 1.344 -2.828 13.234 1.00 95.94 107 LEU A C 1
ATOM 811 O O . LEU A 1 107 ? 1.198 -1.633 12.983 1.00 95.94 107 LEU A O 1
ATOM 815 N N . MET A 1 108 ? 2.381 -3.542 12.808 1.00 96.81 108 MET A N 1
ATOM 816 C CA . MET A 1 108 ? 3.434 -3.043 11.928 1.00 96.81 108 MET A CA 1
ATOM 817 C C . MET A 1 108 ? 3.592 -4.012 10.763 1.00 96.81 108 MET A C 1
ATOM 819 O O . MET A 1 108 ? 3.478 -5.225 10.951 1.00 96.81 108 MET A O 1
ATOM 823 N N . GLY A 1 109 ? 3.857 -3.485 9.576 1.00 95.69 109 GLY A N 1
ATOM 824 C CA . GLY A 1 109 ? 4.101 -4.290 8.386 1.00 95.69 109 GLY A CA 1
ATOM 825 C C . GLY A 1 109 ? 5.080 -3.593 7.458 1.00 95.69 109 GLY A C 1
ATOM 826 O O . GLY A 1 109 ? 5.084 -2.367 7.376 1.00 95.69 109 GLY A O 1
ATOM 827 N N . SER A 1 110 ? 5.896 -4.383 6.772 1.00 97.00 110 SER A N 1
ATOM 828 C CA . SER A 1 110 ? 6.783 -3.908 5.721 1.00 97.00 110 SER A CA 1
ATOM 829 C C . SER A 1 110 ? 6.722 -4.858 4.532 1.00 97.00 110 SER A C 1
ATOM 831 O O . SER A 1 110 ? 6.756 -6.078 4.697 1.00 97.00 110 SER A O 1
ATOM 833 N N . SER A 1 111 ? 6.626 -4.284 3.338 1.00 96.31 111 SER A N 1
ATOM 834 C CA . SER A 1 111 ? 6.542 -5.018 2.076 1.00 96.31 111 SER A CA 1
ATOM 835 C C . SER A 1 111 ? 7.447 -4.370 1.033 1.00 96.31 111 SER A C 1
ATOM 837 O O . SER A 1 111 ? 7.585 -3.144 0.972 1.00 96.31 111 SER A O 1
ATOM 839 N N . LEU A 1 112 ? 8.045 -5.198 0.178 1.00 97.38 112 LEU A N 1
ATOM 840 C CA . LEU A 1 112 ? 8.746 -4.760 -1.026 1.00 97.38 112 LEU A CA 1
ATOM 841 C C . LEU A 1 112 ? 7.895 -5.133 -2.237 1.00 97.38 112 LEU A C 1
ATOM 843 O O . LEU A 1 112 ? 7.765 -6.303 -2.577 1.00 97.38 112 LEU A O 1
ATOM 847 N N . LEU A 1 113 ? 7.313 -4.135 -2.882 1.00 96.31 113 LEU A N 1
ATOM 848 C CA . LEU A 1 113 ? 6.423 -4.300 -4.022 1.00 96.31 113 LEU A CA 1
ATOM 849 C C . LEU A 1 113 ? 7.229 -4.286 -5.322 1.00 96.31 113 LEU A C 1
ATOM 851 O O . LEU A 1 113 ? 8.107 -3.435 -5.494 1.00 96.31 113 LEU A O 1
ATOM 855 N N . GLN A 1 114 ? 6.902 -5.183 -6.251 1.00 96.38 114 GLN A N 1
ATOM 856 C CA . GLN A 1 114 ? 7.387 -5.154 -7.629 1.00 96.38 114 GLN A CA 1
ATOM 857 C C . GLN A 1 114 ? 6.220 -5.003 -8.598 1.00 96.38 114 GLN A C 1
ATOM 859 O O . GLN A 1 114 ? 5.365 -5.878 -8.705 1.00 96.38 114 GLN A O 1
ATOM 864 N N . PHE A 1 115 ? 6.208 -3.900 -9.341 1.00 94.62 115 PHE A N 1
ATOM 865 C CA . PHE A 1 115 ? 5.146 -3.621 -10.298 1.00 94.62 115 PHE A CA 1
ATOM 866 C C . PHE A 1 115 ? 5.396 -4.353 -11.618 1.00 94.62 115 PHE A C 1
ATOM 868 O O . PHE A 1 115 ? 6.467 -4.223 -12.223 1.00 94.62 115 PHE A O 1
ATOM 875 N N . VAL A 1 116 ? 4.396 -5.108 -12.062 1.00 94.19 116 VAL A N 1
ATOM 876 C CA . VAL A 1 116 ? 4.435 -5.993 -13.234 1.00 94.19 116 VAL A CA 1
ATOM 877 C C . VAL A 1 116 ? 3.219 -5.750 -14.123 1.00 94.19 116 VAL A C 1
ATOM 879 O O . VAL A 1 116 ? 2.189 -5.281 -13.654 1.00 94.19 116 VAL A O 1
ATOM 88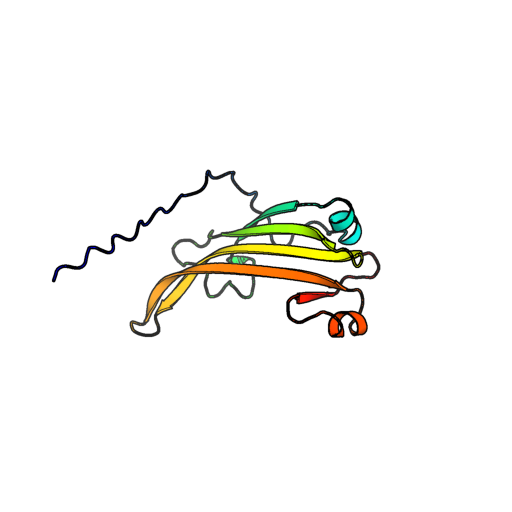2 N N . TYR A 1 117 ? 3.330 -6.042 -15.417 1.00 91.56 117 TYR A N 1
ATOM 883 C CA . TYR A 1 117 ? 2.282 -5.714 -16.397 1.00 91.56 117 TYR A CA 1
ATOM 884 C C . TYR A 1 117 ? 1.392 -6.901 -16.779 1.00 91.56 117 TYR A C 1
ATOM 886 O O . TYR A 1 117 ? 0.418 -6.729 -17.508 1.00 91.56 117 TYR A O 1
ATOM 894 N N . ASN A 1 118 ? 1.761 -8.114 -16.372 1.00 91.56 118 ASN A N 1
ATOM 895 C CA . ASN A 1 118 ? 1.035 -9.339 -16.684 1.00 91.56 118 ASN A CA 1
ATOM 896 C C . ASN A 1 118 ? 1.406 -10.459 -15.706 1.00 91.56 118 ASN A C 1
ATOM 898 O O . ASN A 1 118 ? 2.383 -10.350 -14.959 1.00 91.56 118 ASN A O 1
ATOM 902 N N . ASP A 1 119 ? 0.622 -11.533 -15.742 1.00 92.94 119 ASP A N 1
ATOM 903 C CA . ASP A 1 119 ? 0.799 -12.696 -14.873 1.00 92.94 119 ASP A CA 1
ATOM 904 C C . ASP A 1 119 ? 2.133 -13.415 -15.128 1.00 92.94 119 ASP A C 1
ATOM 906 O O . ASP A 1 119 ? 2.815 -13.769 -14.172 1.00 92.94 119 ASP A O 1
ATOM 910 N N . ASP A 1 120 ? 2.579 -13.522 -16.388 1.00 93.94 120 ASP A N 1
ATOM 911 C CA . ASP A 1 120 ? 3.875 -14.135 -16.731 1.00 93.94 120 ASP A CA 1
ATOM 912 C C . ASP A 1 120 ? 5.048 -13.447 -16.006 1.00 93.94 120 ASP A C 1
ATOM 914 O O . ASP A 1 120 ? 5.999 -14.093 -15.568 1.00 93.94 120 ASP A O 1
ATOM 918 N N . GLN A 1 121 ? 5.001 -12.117 -15.870 1.00 92.75 121 GLN A N 1
ATOM 919 C CA . GLN A 1 121 ? 5.983 -11.354 -15.099 1.00 92.75 121 GLN A CA 1
ATOM 920 C C . GLN A 1 121 ? 5.792 -11.531 -13.594 1.00 92.75 121 GLN A C 1
ATOM 922 O O . GLN A 1 121 ? 6.788 -11.574 -12.875 1.00 92.75 121 GLN A O 1
ATOM 927 N N . ALA A 1 122 ? 4.546 -11.618 -13.117 1.00 93.50 122 ALA A N 1
ATOM 928 C CA . ALA A 1 122 ? 4.230 -11.828 -11.707 1.00 93.50 122 ALA A CA 1
ATOM 929 C C . ALA A 1 122 ? 4.803 -13.159 -11.194 1.00 93.50 122 ALA A C 1
ATOM 931 O O . ALA A 1 122 ? 5.403 -13.189 -10.123 1.00 93.50 122 ALA A O 1
ATOM 932 N N . GLU A 1 123 ? 4.704 -14.229 -11.988 1.00 94.75 123 GLU A N 1
ATOM 933 C CA . GLU A 1 123 ? 5.264 -15.553 -11.674 1.00 94.75 123 GLU A CA 1
ATOM 934 C C . GLU A 1 123 ? 6.799 -15.567 -11.601 1.00 94.75 123 GLU A C 1
ATOM 936 O O . GLU A 1 123 ? 7.390 -16.434 -10.961 1.00 94.75 123 GLU A O 1
ATOM 941 N N . GLN A 1 124 ? 7.460 -14.604 -12.248 1.00 93.31 124 GLN A N 1
ATOM 942 C CA . GLN A 1 124 ? 8.918 -14.457 -12.231 1.00 93.31 124 GLN A CA 1
ATOM 943 C C . GLN A 1 124 ? 9.420 -13.579 -11.078 1.00 93.31 124 GLN A C 1
ATOM 945 O O . GLN A 1 124 ? 10.635 -13.442 -10.894 1.00 93.31 124 GLN A O 1
ATOM 950 N N . VAL A 1 125 ? 8.520 -12.954 -10.313 1.00 93.75 125 VAL A N 1
ATOM 951 C CA . VAL A 1 125 ? 8.897 -12.151 -9.149 1.00 93.75 125 VAL A CA 1
ATOM 952 C C . VAL A 1 125 ? 9.404 -13.079 -8.047 1.00 93.75 125 VAL A C 1
ATOM 954 O O . VAL A 1 125 ? 8.727 -14.018 -7.645 1.00 93.75 125 VAL A O 1
ATOM 957 N N . GLY A 1 126 ? 10.623 -12.827 -7.567 1.00 91.00 126 GLY A N 1
ATOM 958 C CA . GLY A 1 126 ? 11.216 -13.632 -6.500 1.00 91.00 126 GLY A CA 1
ATOM 959 C C . GLY A 1 126 ? 10.502 -13.451 -5.158 1.00 91.00 126 GLY A C 1
ATOM 960 O O . GLY A 1 126 ? 10.006 -12.367 -4.865 1.00 91.00 126 GLY A O 1
ATOM 961 N N . ASP A 1 127 ? 10.556 -14.480 -4.310 1.00 90.94 127 ASP A N 1
ATOM 962 C CA . ASP A 1 127 ? 9.807 -14.600 -3.043 1.00 90.94 127 ASP A CA 1
ATOM 963 C C . ASP A 1 127 ? 9.950 -13.425 -2.059 1.00 90.94 127 ASP A C 1
ATOM 965 O O . ASP A 1 127 ? 9.111 -13.226 -1.186 1.00 90.94 127 ASP A O 1
ATOM 969 N N . ALA A 1 128 ? 11.029 -12.646 -2.166 1.00 92.56 128 ALA A N 1
ATOM 970 C CA . ALA A 1 128 ? 11.267 -11.476 -1.321 1.00 92.56 128 ALA A CA 1
ATOM 971 C C . ALA A 1 128 ? 10.442 -10.240 -1.729 1.00 92.56 128 ALA A C 1
ATOM 973 O O . ALA A 1 128 ? 10.558 -9.195 -1.085 1.00 92.56 128 ALA A O 1
ATOM 974 N N . ARG A 1 129 ? 9.683 -10.317 -2.828 1.00 95.06 129 ARG A N 1
ATOM 975 C CA . ARG A 1 129 ? 8.935 -9.204 -3.415 1.00 95.06 129 ARG A CA 1
ATOM 976 C C . ARG A 1 129 ? 7.487 -9.618 -3.662 1.00 95.06 129 ARG A C 1
ATOM 978 O O . ARG A 1 129 ? 7.218 -10.728 -4.108 1.00 95.06 129 ARG A O 1
ATOM 985 N N . GLU A 1 130 ? 6.562 -8.699 -3.433 1.00 94.81 130 GLU A N 1
ATOM 986 C CA . GLU A 1 130 ? 5.144 -8.893 -3.731 1.00 94.81 130 GLU A CA 1
ATOM 987 C C . GLU A 1 130 ? 4.827 -8.334 -5.130 1.00 94.81 130 GLU A C 1
ATOM 989 O O . GLU A 1 130 ? 5.023 -7.133 -5.360 1.00 94.81 130 GLU A O 1
ATOM 994 N N . PRO A 1 131 ? 4.360 -9.159 -6.087 1.00 95.50 131 PRO A N 1
ATOM 995 C CA . PRO A 1 131 ? 3.970 -8.676 -7.405 1.00 95.50 131 PRO A CA 1
ATOM 996 C C . PRO A 1 131 ? 2.694 -7.831 -7.319 1.00 95.50 131 PRO A C 1
ATOM 998 O O . PRO A 1 131 ? 1.687 -8.249 -6.747 1.00 95.50 131 PRO A O 1
ATOM 1001 N N . VAL A 1 132 ? 2.718 -6.655 -7.943 1.00 93.75 132 VAL A N 1
ATOM 1002 C CA . VAL A 1 132 ? 1.556 -5.772 -8.089 1.00 93.75 132 VAL A CA 1
ATOM 1003 C C . VAL A 1 132 ? 1.297 -5.562 -9.574 1.00 93.75 132 VAL A C 1
ATOM 1005 O O . VAL A 1 132 ? 2.114 -4.957 -10.270 1.00 93.75 132 VAL A O 1
ATOM 1008 N N . LEU A 1 133 ? 0.166 -6.069 -10.062 1.00 90.75 133 LEU A N 1
ATOM 1009 C CA . LEU A 1 133 ? -0.260 -5.845 -11.440 1.00 90.75 133 LEU A CA 1
ATOM 1010 C C . LEU A 1 133 ? -0.625 -4.373 -11.638 1.00 90.75 133 LEU A C 1
ATOM 1012 O O . LEU A 1 133 ? -1.404 -3.814 -10.866 1.00 90.75 133 LEU A O 1
ATOM 1016 N N . VAL A 1 134 ? -0.053 -3.768 -12.673 1.00 89.19 134 VAL A N 1
ATOM 1017 C CA . VAL A 1 134 ? -0.363 -2.409 -13.125 1.00 89.19 134 VAL A CA 1
ATOM 1018 C C . VAL A 1 134 ? -0.773 -2.442 -14.584 1.00 89.19 134 VAL A C 1
ATOM 1020 O O . VAL A 1 134 ? -0.263 -3.246 -15.372 1.00 89.19 134 VAL A O 1
ATOM 1023 N N . ASP A 1 135 ? -1.670 -1.541 -14.963 1.00 80.50 135 ASP A N 1
ATOM 1024 C CA . ASP A 1 135 ? -2.101 -1.433 -16.352 1.00 80.50 135 ASP A CA 1
ATOM 1025 C C . ASP A 1 135 ? -0.916 -1.017 -17.246 1.00 80.50 135 ASP A C 1
ATOM 1027 O O . ASP A 1 135 ? 0.086 -0.472 -16.778 1.00 80.50 135 ASP A O 1
ATOM 1031 N N . ALA A 1 136 ? -1.007 -1.226 -18.565 1.00 61.75 136 ALA A N 1
ATOM 1032 C CA . ALA A 1 136 ? 0.068 -0.885 -19.514 1.00 61.75 136 ALA A CA 1
ATOM 1033 C C . ALA A 1 136 ? 0.489 0.604 -19.477 1.00 61.75 136 ALA A C 1
ATOM 1035 O O . ALA A 1 136 ? 1.603 0.954 -19.870 1.00 61.75 136 ALA A O 1
ATOM 1036 N N . GLU A 1 137 ? -0.380 1.479 -18.966 1.00 58.25 137 GLU A N 1
ATOM 1037 C CA . GLU A 1 137 ? -0.115 2.904 -18.733 1.00 58.25 137 GLU A CA 1
ATOM 1038 C C . GLU A 1 137 ? 0.584 3.183 -17.382 1.00 58.25 137 GLU A C 1
ATOM 1040 O O . GLU A 1 137 ? 0.906 4.329 -17.063 1.00 58.25 137 GLU A O 1
ATOM 1045 N N . GLY A 1 138 ? 0.867 2.136 -16.603 1.00 50.81 138 GLY A N 1
ATOM 1046 C CA . GLY A 1 138 ? 1.485 2.180 -15.281 1.00 50.81 138 GLY A CA 1
ATOM 1047 C C . GLY A 1 138 ? 0.570 2.751 -14.203 1.00 50.81 138 GLY A C 1
ATOM 1048 O O . GLY A 1 138 ? 1.084 3.452 -13.332 1.00 50.81 138 GLY A O 1
ATOM 1049 N N . GLY A 1 139 ? -0.743 2.526 -14.318 1.00 47.78 139 GLY A N 1
ATOM 1050 C CA . GLY A 1 139 ? -1.767 2.932 -13.351 1.00 47.78 139 GLY A CA 1
ATOM 1051 C C . GLY A 1 139 ? -2.386 1.760 -12.612 1.00 47.78 139 GLY A C 1
ATOM 1052 O O . GLY A 1 139 ? -2.067 0.604 -12.974 1.00 47.78 139 GLY A O 1
#

Radius of gyration: 19.42 Å; chains: 1; bounding box: 43×32×62 Å

Secondary structure (DSSP, 8-state):
---------------------EE-GGG-----HHHHHHTT-EEEEEEEGGGSTTTGGGS-TT-TT-EEEEEEEEEE-TT--EEEEEEEEEEEEEE-TTT--EEEEEEEEEEEEEEESSHHHHTTS-TTSEEEE--TT--

Sequence (139 aa):
MSVDNGSYPLDGQSGSGASRPLQSAASLPRLMVRMACDSERAFSASVRLAELPRLVPFVPHDSPETSLDFDLRFFRDEGRALLATLDVQTTVQVECARCLQPMSLPLMGSSLLQFVYNDDQAEQVGDAREPVLVDAEGG